Protein AF-A0A7S2GVF8-F1 (afdb_monomer)

pLDDT: mean 85.44, std 7.78, range [49.47, 94.19]

Radius of gyration: 16.22 Å; Cα contacts (8 Å, |Δi|>4): 71; chains: 1; bounding box: 41×21×50 Å

Organism: NCBI:txid156173

Structure (mmCIF, N/CA/C/O backbone):
data_AF-A0A7S2GVF8-F1
#
_entry.id   AF-A0A7S2GVF8-F1
#
loop_
_atom_site.group_PDB
_atom_site.id
_atom_site.type_symbol
_atom_site.label_atom_id
_atom_site.label_alt_id
_atom_site.label_comp_id
_atom_site.label_asym_id
_atom_site.label_entity_id
_atom_site.label_seq_id
_atom_site.pdbx_PDB_ins_code
_atom_site.Cartn_x
_atom_site.Cartn_y
_atom_site.Cartn_z
_atom_site.occupancy
_atom_site.B_iso_or_equiv
_atom_site.auth_seq_id
_atom_site.auth_comp_id
_atom_site.auth_asym_id
_atom_site.auth_atom_id
_atom_site.pdbx_PDB_model_num
ATOM 1 N N . MET A 1 1 ? -3.731 -0.244 25.179 1.00 49.47 1 MET A N 1
ATOM 2 C CA . MET A 1 1 ? -4.083 0.469 23.940 1.00 49.47 1 MET A CA 1
ATOM 3 C C . MET A 1 1 ? -2.825 0.480 23.097 1.00 49.47 1 MET A C 1
ATOM 5 O O . MET A 1 1 ? -1.828 0.995 23.591 1.00 49.47 1 MET A O 1
ATOM 9 N N . PRO A 1 2 ? -2.791 -0.210 21.948 1.00 59.44 2 PRO A N 1
ATOM 10 C CA . PRO A 1 2 ? -1.659 -0.108 21.040 1.00 59.44 2 PRO A CA 1
ATOM 11 C C . PRO A 1 2 ? -1.582 1.343 20.585 1.00 59.44 2 PRO A C 1
ATOM 13 O O . PRO A 1 2 ? -2.516 1.872 19.985 1.00 59.44 2 PRO A O 1
ATOM 16 N N . ASP A 1 3 ? -0.501 2.011 20.957 1.00 74.81 3 ASP A N 1
ATOM 17 C CA . ASP A 1 3 ? -0.275 3.393 20.593 1.00 74.81 3 ASP A CA 1
ATOM 18 C C . ASP A 1 3 ? -0.103 3.478 19.075 1.00 74.81 3 ASP A C 1
ATOM 20 O O . ASP A 1 3 ? 0.492 2.604 18.446 1.00 74.81 3 ASP A O 1
ATOM 24 N N . VAL A 1 4 ? -0.618 4.542 18.464 1.00 75.94 4 VAL A N 1
ATOM 25 C CA . VAL A 1 4 ? -0.442 4.821 17.029 1.00 75.94 4 VAL A CA 1
ATOM 26 C C . VAL A 1 4 ? 1.044 4.755 16.624 1.00 75.94 4 VAL A C 1
ATOM 28 O O . VAL A 1 4 ? 1.368 4.354 15.505 1.00 75.94 4 VAL A O 1
ATOM 31 N N . GLY A 1 5 ? 1.952 5.056 17.560 1.00 81.06 5 GLY A N 1
ATOM 32 C CA . GLY A 1 5 ? 3.393 4.871 17.409 1.00 81.06 5 GLY A CA 1
ATOM 33 C C . GLY A 1 5 ? 3.790 3.429 17.086 1.00 81.06 5 GLY A C 1
ATOM 34 O O . GLY A 1 5 ? 4.534 3.217 16.134 1.00 81.06 5 GLY A O 1
ATOM 35 N N . SER A 1 6 ? 3.249 2.431 17.784 1.00 82.44 6 SER A N 1
ATOM 36 C CA . SER A 1 6 ? 3.494 1.005 17.525 1.00 82.44 6 SER A CA 1
ATOM 37 C C . SER A 1 6 ? 3.066 0.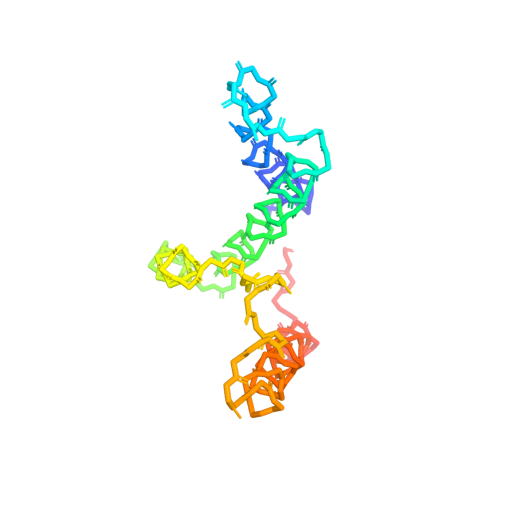559 16.119 1.00 82.44 6 SER A C 1
ATOM 39 O O . SER A 1 6 ? 3.757 -0.245 15.485 1.00 82.44 6 SER A O 1
ATOM 41 N N . VAL A 1 7 ? 1.982 1.125 15.577 1.00 84.56 7 VAL A N 1
ATOM 42 C CA . VAL A 1 7 ? 1.518 0.855 14.204 1.00 84.56 7 VAL A CA 1
ATOM 43 C C . VAL A 1 7 ? 2.525 1.382 13.184 1.00 84.56 7 VAL A C 1
ATOM 45 O O . VAL A 1 7 ? 2.929 0.652 12.281 1.00 84.56 7 VAL A O 1
ATOM 48 N N . PHE A 1 8 ? 2.982 2.624 13.347 1.00 85.38 8 PHE A N 1
ATOM 49 C CA . PHE A 1 8 ? 3.969 3.213 12.442 1.00 85.38 8 PHE A CA 1
ATOM 50 C C . PHE A 1 8 ? 5.364 2.599 12.604 1.00 85.38 8 PHE A C 1
ATOM 52 O O . PHE A 1 8 ? 6.048 2.372 11.609 1.00 85.38 8 PHE A O 1
ATOM 59 N N . ALA A 1 9 ? 5.780 2.276 13.829 1.00 87.38 9 ALA A N 1
ATOM 60 C CA . ALA A 1 9 ? 7.071 1.657 14.106 1.00 87.38 9 ALA A CA 1
ATOM 61 C C . ALA A 1 9 ? 7.157 0.240 13.523 1.00 87.38 9 ALA A C 1
ATOM 63 O O . ALA A 1 9 ? 8.132 -0.084 12.847 1.00 87.38 9 ALA A O 1
ATOM 64 N N . SER A 1 10 ? 6.124 -0.587 13.723 1.00 88.00 10 SER A N 1
ATOM 65 C CA . SER A 1 10 ? 6.066 -1.936 13.138 1.00 88.00 10 SER A CA 1
ATOM 66 C C . SER A 1 10 ? 6.085 -1.895 11.609 1.00 88.00 10 SER A C 1
ATOM 68 O O . SER A 1 10 ? 6.859 -2.621 10.986 1.00 88.00 10 SER A O 1
ATOM 70 N N . ALA A 1 11 ? 5.309 -0.990 11.005 1.00 88.94 11 ALA A N 1
ATOM 71 C CA . ALA A 1 11 ? 5.308 -0.746 9.567 1.00 88.94 11 ALA A CA 1
ATOM 72 C C . ALA A 1 11 ? 6.695 -0.339 9.039 1.00 88.94 11 ALA A C 1
ATOM 74 O O . ALA A 1 11 ? 7.171 -0.887 8.046 1.00 88.94 11 ALA A O 1
ATOM 75 N N . PHE A 1 12 ? 7.363 0.586 9.728 1.00 88.94 12 PHE A N 1
ATOM 76 C CA . PHE A 1 12 ? 8.683 1.082 9.350 1.00 88.94 12 PHE A CA 1
ATOM 77 C C . PHE A 1 12 ? 9.766 0.002 9.442 1.00 88.94 12 PHE A C 1
ATOM 79 O O . PHE A 1 12 ? 10.535 -0.178 8.499 1.00 88.94 12 PHE A O 1
ATOM 86 N N . VAL A 1 13 ? 9.810 -0.755 10.543 1.00 90.19 13 VAL A N 1
ATOM 87 C CA . VAL A 1 13 ? 10.777 -1.851 10.727 1.00 90.19 13 VAL A CA 1
ATOM 88 C C . VAL A 1 13 ? 10.565 -2.945 9.678 1.00 90.19 13 VAL A C 1
ATOM 90 O O . VAL A 1 13 ? 11.534 -3.453 9.113 1.00 90.19 13 VAL A O 1
ATOM 93 N N . PHE A 1 14 ? 9.310 -3.267 9.360 1.00 88.62 14 PHE A N 1
ATOM 94 C CA . PHE A 1 14 ? 8.983 -4.223 8.304 1.00 88.62 14 PHE A CA 1
ATOM 95 C C . PHE A 1 14 ? 9.460 -3.750 6.920 1.00 88.62 14 PHE A C 1
ATOM 97 O O . PHE A 1 14 ? 10.018 -4.532 6.149 1.00 88.62 14 PHE A O 1
ATOM 104 N N . GLY A 1 15 ? 9.319 -2.456 6.622 1.00 87.56 15 GLY A N 1
ATOM 105 C CA . GLY A 1 15 ? 9.890 -1.855 5.419 1.00 87.56 15 GLY A CA 1
ATOM 106 C C . GLY A 1 15 ? 11.417 -1.925 5.393 1.00 87.56 15 GLY A C 1
ATOM 107 O O . GLY A 1 15 ? 12.000 -2.353 4.396 1.00 87.56 15 GLY A O 1
ATOM 108 N N . LEU A 1 16 ? 12.077 -1.558 6.498 1.00 91.44 16 LEU A N 1
ATOM 109 C CA . LEU A 1 16 ? 13.541 -1.553 6.614 1.00 91.44 16 LEU A CA 1
ATOM 110 C C . LEU A 1 16 ? 14.162 -2.920 6.334 1.00 91.44 16 LEU A C 1
ATOM 112 O O . LEU A 1 16 ? 15.249 -2.984 5.761 1.00 91.44 16 LEU A O 1
ATOM 116 N N . ALA A 1 17 ? 13.459 -4.005 6.666 1.00 89.88 17 ALA A N 1
ATOM 117 C CA . ALA A 1 17 ? 13.906 -5.358 6.366 1.00 89.88 17 ALA A CA 1
ATOM 118 C C . ALA A 1 17 ? 14.197 -5.574 4.873 1.00 89.88 17 ALA A C 1
ATOM 120 O O . ALA A 1 17 ? 15.005 -6.431 4.554 1.00 89.88 17 ALA A O 1
ATOM 121 N N . HIS A 1 18 ? 13.614 -4.786 3.963 1.00 87.75 18 HIS A N 1
ATOM 122 C CA . HIS A 1 18 ? 13.802 -4.899 2.512 1.00 87.75 18 HIS A CA 1
ATOM 123 C C . HIS A 1 18 ? 14.894 -3.976 1.955 1.00 87.75 18 HIS A C 1
ATOM 125 O O . HIS A 1 18 ? 15.252 -4.079 0.783 1.00 87.75 18 HIS A O 1
ATOM 131 N N . VAL A 1 19 ? 15.466 -3.092 2.778 1.00 89.19 19 VAL A N 1
ATOM 132 C CA . VAL A 1 19 ? 16.554 -2.193 2.357 1.00 89.19 19 VAL A CA 1
ATOM 133 C C . VAL A 1 19 ? 17.829 -2.975 2.024 1.00 89.19 19 VAL A C 1
ATOM 135 O O . VAL A 1 19 ? 18.648 -2.493 1.245 1.00 89.19 19 VAL A O 1
ATOM 138 N N . HIS A 1 20 ? 17.970 -4.210 2.524 1.00 89.12 20 HIS A N 1
ATOM 139 C CA . HIS A 1 20 ? 19.089 -5.088 2.171 1.00 89.12 20 HIS A CA 1
ATOM 140 C C . HIS A 1 20 ? 19.211 -5.338 0.658 1.00 89.12 20 HIS A C 1
ATOM 142 O O . HIS A 1 20 ? 20.321 -5.562 0.187 1.00 89.12 20 HIS A O 1
ATOM 148 N N . HIS A 1 21 ? 18.126 -5.199 -0.117 1.00 86.88 21 HIS A N 1
ATOM 149 C CA . HIS A 1 21 ? 18.169 -5.288 -1.580 1.00 86.88 21 HIS A CA 1
ATOM 150 C C . HIS A 1 21 ? 19.050 -4.216 -2.241 1.00 86.88 21 HIS A C 1
ATOM 152 O O . HIS A 1 21 ? 19.399 -4.363 -3.407 1.00 86.88 21 HIS A O 1
ATOM 158 N N . LEU A 1 22 ? 19.465 -3.160 -1.525 1.00 86.88 22 LEU A N 1
ATOM 159 C CA . LEU A 1 22 ? 20.508 -2.242 -2.008 1.00 86.88 22 LEU A CA 1
ATOM 160 C C . LEU A 1 22 ? 21.860 -2.937 -2.217 1.00 86.88 22 LEU A C 1
ATOM 162 O O . LEU A 1 22 ? 22.670 -2.452 -3.003 1.00 86.88 22 LEU A O 1
ATOM 166 N N . PHE A 1 23 ? 22.113 -4.036 -1.504 1.00 87.75 23 PHE A N 1
ATOM 167 C CA . PHE A 1 23 ? 23.344 -4.818 -1.617 1.00 87.75 23 PHE A CA 1
ATOM 168 C C . PHE A 1 23 ? 23.243 -5.935 -2.663 1.00 87.75 23 PHE A C 1
ATOM 170 O O . PHE A 1 23 ? 24.264 -6.511 -3.037 1.00 87.75 23 PHE A O 1
ATOM 177 N N . ASP A 1 24 ? 22.039 -6.214 -3.167 1.00 87.25 24 ASP A N 1
ATOM 178 C CA . ASP A 1 24 ? 21.818 -7.216 -4.202 1.00 87.25 24 ASP A CA 1
ATOM 179 C C . ASP A 1 24 ? 22.132 -6.632 -5.586 1.00 87.25 24 ASP A C 1
ATOM 181 O O . ASP A 1 24 ? 21.640 -5.569 -5.980 1.00 87.25 24 ASP A O 1
ATOM 185 N N . ALA A 1 25 ? 22.933 -7.353 -6.372 1.00 76.50 25 ALA A N 1
ATOM 186 C CA . ALA A 1 25 ? 23.243 -6.949 -7.737 1.00 76.50 25 ALA A CA 1
ATOM 187 C C . ALA A 1 25 ? 21.966 -6.933 -8.600 1.00 76.50 25 ALA A C 1
ATOM 189 O O . ALA A 1 25 ? 21.332 -7.966 -8.806 1.00 76.50 25 ALA A O 1
ATOM 190 N N . GLY A 1 26 ? 21.609 -5.764 -9.142 1.00 78.69 26 GLY A N 1
ATOM 191 C CA . GLY A 1 26 ? 20.509 -5.611 -10.105 1.00 78.69 26 GLY A CA 1
ATOM 192 C C . GLY A 1 26 ? 19.322 -4.765 -9.637 1.00 78.69 26 GLY A C 1
ATOM 193 O O . GLY A 1 26 ? 18.466 -4.442 -10.462 1.00 78.69 26 GLY A O 1
ATOM 194 N N . TYR A 1 27 ? 19.280 -4.339 -8.372 1.00 84.12 27 TYR A N 1
ATOM 195 C CA . TYR A 1 27 ? 18.262 -3.402 -7.889 1.00 84.12 27 TYR A CA 1
ATOM 196 C C . TYR A 1 27 ? 18.764 -1.957 -7.922 1.00 84.12 27 TYR A C 1
ATOM 198 O O . TYR A 1 27 ? 19.856 -1.637 -7.461 1.00 84.12 27 TYR A O 1
ATOM 206 N N . SER A 1 28 ? 17.947 -1.052 -8.466 1.00 88.00 28 SER A N 1
ATOM 207 C CA . SER A 1 28 ? 18.208 0.386 -8.369 1.00 88.00 28 SER A CA 1
ATOM 208 C C . SER A 1 28 ? 17.743 0.926 -7.015 1.00 88.00 28 SER A C 1
ATOM 210 O O . SER A 1 28 ? 16.791 0.412 -6.427 1.00 88.00 28 SER A O 1
ATOM 212 N N . TRP A 1 29 ? 18.345 2.023 -6.547 1.00 87.19 29 TRP A N 1
ATOM 213 C CA . TRP A 1 29 ? 17.893 2.713 -5.330 1.00 87.19 29 TRP A CA 1
ATOM 214 C C . TRP A 1 29 ? 16.408 3.115 -5.401 1.00 87.19 29 TRP A C 1
ATOM 216 O O . TRP A 1 29 ? 15.713 3.085 -4.390 1.00 87.19 29 TRP A O 1
ATOM 226 N N . VAL A 1 30 ? 15.902 3.422 -6.604 1.00 88.75 30 VAL A N 1
ATOM 227 C CA . VAL A 1 30 ? 14.480 3.709 -6.852 1.00 88.75 30 VAL A CA 1
ATOM 228 C C . VAL A 1 30 ? 13.625 2.469 -6.609 1.00 88.75 30 VAL A C 1
ATOM 230 O O . VAL A 1 30 ? 12.597 2.561 -5.946 1.00 88.75 30 VAL A O 1
ATOM 233 N N . ALA A 1 31 ? 14.040 1.308 -7.122 1.00 86.69 31 ALA A N 1
ATOM 234 C CA . ALA A 1 31 ? 13.315 0.058 -6.917 1.00 86.69 31 ALA A CA 1
ATOM 235 C C . ALA A 1 31 ? 13.255 -0.309 -5.428 1.00 86.69 31 ALA A C 1
ATOM 237 O O . ALA A 1 31 ? 12.192 -0.683 -4.938 1.00 86.69 31 ALA A O 1
ATOM 238 N N . VAL A 1 32 ? 14.357 -0.123 -4.694 1.00 89.00 32 VAL A N 1
ATOM 239 C CA . VAL A 1 32 ? 14.379 -0.370 -3.247 1.00 89.00 32 VAL A CA 1
ATOM 240 C C . VAL A 1 32 ? 13.522 0.640 -2.487 1.00 89.00 32 VAL A C 1
ATOM 242 O O . VAL A 1 32 ? 12.790 0.243 -1.588 1.00 89.00 32 VAL A O 1
ATOM 245 N N . ALA A 1 33 ? 13.533 1.922 -2.865 1.00 89.81 33 ALA A N 1
ATOM 246 C CA . ALA A 1 33 ? 12.655 2.924 -2.261 1.00 89.81 33 ALA A CA 1
ATOM 247 C C . ALA A 1 33 ? 11.170 2.588 -2.480 1.00 89.81 33 ALA A C 1
ATOM 249 O O . ALA A 1 33 ? 10.383 2.629 -1.537 1.00 89.81 33 ALA A O 1
ATOM 250 N N . VAL A 1 34 ? 10.794 2.179 -3.697 1.00 89.38 34 VAL A N 1
ATOM 251 C CA . VAL A 1 34 ? 9.433 1.715 -4.008 1.00 89.38 34 VAL A CA 1
ATOM 252 C C . VAL A 1 34 ? 9.074 0.491 -3.169 1.00 89.38 34 VAL A C 1
ATOM 254 O O . VAL A 1 34 ? 7.998 0.463 -2.575 1.00 89.38 34 VAL A O 1
ATOM 257 N N . GLN A 1 35 ? 9.974 -0.491 -3.073 1.00 88.81 35 GLN A N 1
ATOM 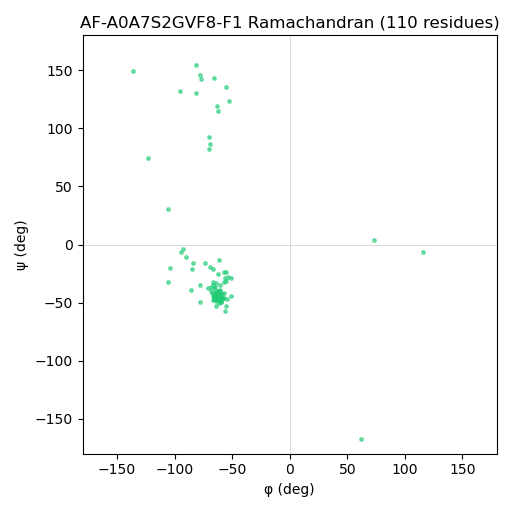258 C CA . GLN A 1 35 ? 9.763 -1.695 -2.272 1.00 88.81 35 GLN A CA 1
ATOM 259 C C . GLN A 1 35 ? 9.599 -1.359 -0.786 1.00 88.81 35 GLN A C 1
ATOM 261 O O . GLN A 1 35 ? 8.678 -1.859 -0.144 1.00 88.81 35 GLN A O 1
ATOM 266 N N . PHE A 1 36 ? 10.445 -0.481 -0.247 1.00 90.62 36 PHE A N 1
ATOM 267 C CA . PHE A 1 36 ? 10.381 -0.004 1.131 1.00 90.62 36 PHE A CA 1
ATOM 268 C C . PHE A 1 36 ? 9.049 0.697 1.423 1.00 90.62 36 PHE A C 1
ATOM 270 O O . PHE A 1 36 ? 8.375 0.364 2.398 1.00 90.62 36 PHE A O 1
ATOM 277 N N . THR A 1 37 ? 8.625 1.636 0.572 1.00 90.00 37 THR A N 1
ATOM 278 C CA . THR A 1 37 ? 7.350 2.345 0.748 1.00 90.00 37 THR A CA 1
ATOM 279 C C . THR A 1 37 ? 6.167 1.386 0.645 1.00 90.00 37 THR A C 1
ATOM 281 O O . THR A 1 37 ? 5.279 1.417 1.495 1.00 90.00 37 THR A O 1
ATOM 284 N N . TYR A 1 38 ? 6.165 0.506 -0.358 1.00 87.81 38 TYR A N 1
ATOM 285 C CA . TYR A 1 38 ? 5.103 -0.475 -0.568 1.00 87.81 38 TYR A CA 1
ATOM 286 C C . TYR A 1 38 ? 4.956 -1.424 0.628 1.00 87.81 38 TYR A C 1
ATOM 288 O O . TYR A 1 38 ? 3.858 -1.593 1.160 1.00 87.81 38 TYR A O 1
ATOM 296 N N . THR A 1 39 ? 6.066 -1.992 1.100 1.00 89.31 39 THR A N 1
ATOM 297 C CA . THR A 1 39 ? 6.068 -2.915 2.243 1.00 89.31 39 THR A CA 1
ATOM 298 C C . THR A 1 39 ? 5.725 -2.210 3.551 1.00 89.31 39 THR A C 1
ATOM 300 O O . THR A 1 39 ? 4.964 -2.763 4.341 1.00 89.31 39 THR A O 1
ATOM 303 N N . SER A 1 40 ? 6.165 -0.964 3.754 1.00 90.81 40 SER A N 1
ATOM 304 C CA . SER A 1 40 ? 5.778 -0.161 4.925 1.00 90.81 40 SER A CA 1
ATOM 305 C C . SER A 1 40 ? 4.269 0.098 4.968 1.00 90.81 40 SER A C 1
ATOM 307 O O . SER A 1 40 ? 3.631 -0.125 5.996 1.00 90.81 40 SER A O 1
ATOM 309 N N . LEU A 1 41 ? 3.662 0.511 3.847 1.00 89.12 41 LEU A N 1
ATOM 310 C CA . LEU A 1 41 ? 2.208 0.705 3.755 1.00 89.12 41 LEU A CA 1
ATOM 311 C C . LEU A 1 41 ? 1.445 -0.598 4.018 1.00 89.12 41 LEU A C 1
ATOM 313 O O . LEU A 1 41 ? 0.441 -0.600 4.731 1.00 89.12 41 LEU A O 1
ATOM 317 N N . PHE A 1 42 ? 1.948 -1.712 3.488 1.00 88.38 42 PHE A N 1
ATOM 318 C CA . P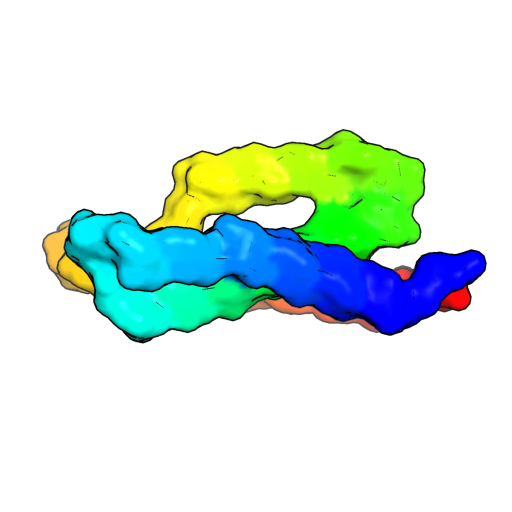HE A 1 42 ? 1.382 -3.031 3.738 1.00 88.38 42 PHE A CA 1
ATOM 319 C C . PHE A 1 42 ? 1.469 -3.433 5.226 1.00 88.38 42 PHE A C 1
ATOM 321 O O . PHE A 1 42 ? 0.508 -3.965 5.789 1.00 88.38 42 PHE A O 1
ATOM 328 N N . GLY A 1 43 ? 2.591 -3.135 5.887 1.00 89.19 43 GLY A N 1
ATOM 329 C CA . GLY A 1 43 ? 2.774 -3.349 7.322 1.00 89.19 43 GLY A CA 1
ATOM 330 C C . GLY A 1 43 ? 1.788 -2.531 8.158 1.00 89.19 43 GLY A C 1
ATOM 331 O O . GLY A 1 43 ? 1.129 -3.079 9.039 1.00 89.19 43 GLY A O 1
ATOM 332 N N . ALA A 1 44 ? 1.598 -1.252 7.820 1.00 89.44 44 ALA A N 1
ATOM 333 C CA . ALA A 1 44 ? 0.619 -0.394 8.488 1.00 89.44 44 ALA A CA 1
ATOM 334 C C . ALA A 1 44 ? -0.814 -0.934 8.339 1.00 89.44 44 ALA A C 1
ATOM 336 O O . ALA A 1 44 ? -1.561 -0.987 9.317 1.00 89.44 44 ALA A O 1
ATOM 337 N N . TYR A 1 45 ? -1.185 -1.400 7.141 1.00 89.12 45 TYR A N 1
ATOM 338 C CA . TYR A 1 45 ? -2.488 -2.024 6.900 1.00 89.12 45 TYR A CA 1
ATOM 339 C C . TYR A 1 45 ? -2.666 -3.349 7.657 1.00 89.12 45 TYR A C 1
ATOM 341 O O . TYR A 1 45 ? -3.743 -3.621 8.182 1.00 89.12 45 TYR A O 1
ATOM 349 N N . SER A 1 46 ? -1.614 -4.160 7.768 1.00 89.69 46 SER A N 1
ATOM 350 C CA . SER A 1 46 ? -1.648 -5.414 8.532 1.00 89.69 46 SER A CA 1
ATOM 351 C C . SER A 1 46 ? -1.850 -5.163 10.025 1.00 89.69 46 SER A C 1
ATOM 353 O O . SER A 1 46 ? -2.695 -5.806 10.650 1.00 89.69 46 SER A O 1
ATOM 355 N N . SER A 1 47 ? -1.135 -4.184 10.585 1.00 89.00 47 SER A N 1
ATOM 356 C CA . SER A 1 47 ? -1.337 -3.730 11.961 1.00 89.00 47 SER A CA 1
ATOM 357 C C . SER A 1 47 ? -2.757 -3.196 12.154 1.00 89.00 47 SER A C 1
ATOM 359 O O . SER A 1 47 ? -3.428 -3.591 13.102 1.00 89.00 47 SER A O 1
ATOM 361 N N . TYR A 1 48 ? -3.274 -2.393 11.219 1.00 86.88 48 TYR A N 1
ATOM 362 C CA . TYR A 1 48 ? -4.675 -1.969 11.230 1.00 86.88 48 TYR A CA 1
ATOM 363 C C . TYR A 1 48 ? -5.634 -3.168 11.257 1.00 86.88 48 TYR A C 1
ATOM 365 O O . TYR A 1 48 ? -6.448 -3.264 12.168 1.00 86.88 48 TYR A O 1
ATOM 373 N N . LEU A 1 49 ? -5.512 -4.134 10.342 1.00 88.44 49 LEU A N 1
ATOM 374 C CA . LEU A 1 49 ? -6.372 -5.322 10.319 1.00 88.44 49 LEU A CA 1
ATOM 375 C C . LEU A 1 49 ? -6.321 -6.116 11.626 1.00 88.44 49 LEU A C 1
ATOM 377 O O . LEU A 1 49 ? -7.364 -6.559 12.108 1.00 88.44 49 LEU A O 1
ATOM 381 N N . PHE A 1 50 ? -5.135 -6.285 12.210 1.00 88.62 50 PHE A N 1
ATOM 382 C CA . PHE A 1 50 ? -4.985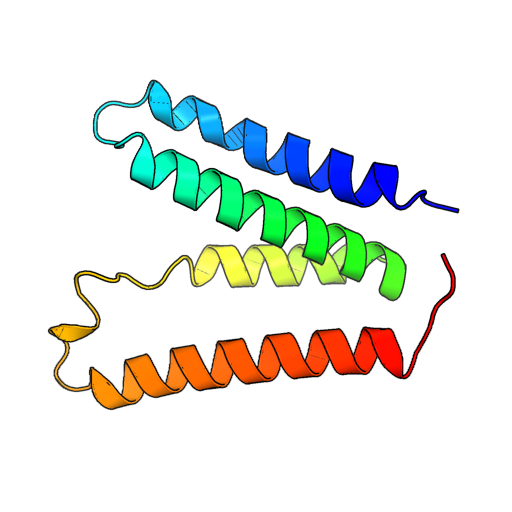 -6.952 13.499 1.00 88.62 50 PHE A CA 1
ATOM 383 C C . PHE A 1 50 ? -5.757 -6.220 14.601 1.00 88.62 50 PHE A C 1
ATOM 385 O O . PHE A 1 50 ? -6.538 -6.841 15.317 1.00 88.62 50 PHE A O 1
ATOM 392 N N . LEU A 1 51 ? -5.603 -4.898 14.688 1.00 86.56 51 LEU A N 1
ATOM 393 C CA . LEU A 1 51 ? -6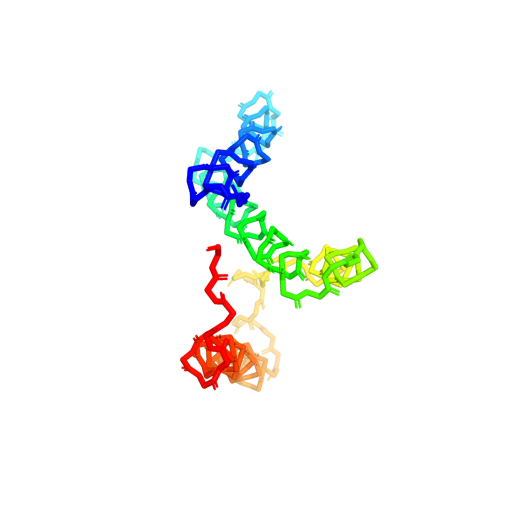.286 -4.073 15.685 1.00 86.56 51 LEU A CA 1
ATOM 394 C C . LEU A 1 51 ? -7.803 -4.033 15.484 1.00 86.56 51 LEU A C 1
ATOM 396 O O . LEU A 1 51 ? -8.550 -3.968 16.455 1.00 86.56 51 LEU A O 1
ATOM 400 N N . ARG A 1 52 ? -8.268 -4.111 14.235 1.00 83.81 52 ARG A N 1
ATOM 401 C CA . ARG A 1 52 ? -9.696 -4.097 13.891 1.00 83.81 52 ARG A CA 1
ATOM 402 C C . ARG A 1 52 ? -10.391 -5.429 14.131 1.00 83.81 52 ARG A C 1
ATOM 404 O O . ARG A 1 52 ? -11.567 -5.441 14.477 1.00 83.81 52 ARG A O 1
ATOM 411 N N . THR A 1 53 ? -9.693 -6.539 13.907 1.00 87.31 53 THR A N 1
ATOM 412 C CA . THR A 1 53 ? -10.292 -7.884 13.942 1.00 87.31 53 THR A CA 1
ATOM 413 C C . THR A 1 53 ? -9.957 -8.670 15.207 1.00 87.31 53 THR A C 1
ATOM 415 O O . THR A 1 53 ? -10.659 -9.622 15.534 1.00 87.31 53 THR A O 1
ATOM 418 N N . GLY A 1 54 ? -8.893 -8.297 15.924 1.00 87.00 54 GLY A N 1
ATOM 419 C CA . GLY A 1 54 ? -8.424 -8.983 17.129 1.00 87.00 54 GLY A CA 1
ATOM 420 C C . GLY A 1 54 ? -7.743 -10.332 16.873 1.00 87.00 54 GLY A C 1
ATOM 421 O O . GLY A 1 54 ? -7.382 -11.016 17.827 1.00 87.00 54 GLY A O 1
ATOM 422 N N . HIS A 1 55 ? -7.549 -10.738 15.614 1.00 88.19 55 HIS A N 1
ATOM 423 C CA . HIS A 1 55 ? -6.956 -12.029 15.267 1.00 88.19 55 HIS A CA 1
ATOM 424 C C . HIS A 1 55 ? -5.916 -11.926 14.145 1.00 88.19 55 HIS A C 1
ATOM 426 O O . HIS A 1 55 ? -6.031 -11.119 13.223 1.00 88.19 55 HIS A O 1
ATOM 432 N N . LEU A 1 56 ? -4.920 -12.814 14.177 1.00 90.38 56 LEU A N 1
ATOM 433 C CA . LEU A 1 56 ? -3.812 -12.836 13.212 1.00 90.38 56 LEU A CA 1
ATOM 434 C C . LEU A 1 56 ? -4.207 -13.349 11.818 1.00 90.38 56 LEU A C 1
ATOM 436 O O . LEU A 1 56 ? -3.486 -13.121 10.852 1.00 90.38 56 LEU A O 1
ATOM 440 N N . ILE A 1 57 ? -5.356 -14.014 11.683 1.00 92.69 57 ILE A N 1
ATOM 441 C CA . ILE A 1 57 ? -5.777 -14.617 10.410 1.00 92.69 57 ILE A CA 1
ATOM 442 C C . ILE A 1 57 ? -6.027 -13.543 9.338 1.00 92.69 57 ILE A C 1
ATOM 444 O O . ILE A 1 57 ? -5.574 -13.697 8.207 1.00 92.69 57 ILE A O 1
ATOM 448 N N . ALA A 1 58 ? -6.686 -12.431 9.687 1.00 89.19 58 ALA A N 1
ATOM 449 C CA . ALA A 1 58 ? -6.945 -11.330 8.752 1.00 89.19 58 ALA A CA 1
ATOM 450 C C . ALA A 1 58 ? -5.668 -10.753 8.107 1.00 89.19 58 ALA A C 1
ATOM 452 O O . ALA A 1 58 ? -5.583 -10.766 6.876 1.00 89.19 58 ALA A O 1
ATOM 453 N N . PRO A 1 59 ? -4.666 -10.275 8.874 1.00 90.12 59 PRO A N 1
ATOM 454 C CA . PRO A 1 59 ? -3.435 -9.761 8.279 1.00 90.12 59 PRO A CA 1
ATOM 455 C C . PRO A 1 59 ? -2.638 -10.837 7.526 1.00 90.12 59 PRO A C 1
ATOM 457 O O . PRO A 1 59 ? -2.060 -10.529 6.488 1.00 90.12 59 PRO A O 1
ATOM 460 N N . LEU A 1 60 ? -2.648 -12.104 7.965 1.00 90.75 60 LEU A N 1
ATOM 461 C CA . LEU A 1 60 ? -1.965 -13.200 7.256 1.00 90.75 60 LEU A CA 1
ATOM 462 C C . LEU A 1 60 ? -2.557 -13.475 5.867 1.00 90.75 60 LEU A C 1
ATOM 464 O O . LEU A 1 60 ? -1.814 -13.670 4.901 1.00 90.75 60 LEU A O 1
ATOM 468 N N . LEU A 1 61 ? -3.887 -13.477 5.754 1.00 91.00 61 LEU A N 1
ATOM 469 C CA . LEU A 1 61 ? -4.572 -13.649 4.473 1.00 91.00 61 LEU A CA 1
ATOM 470 C C . LEU A 1 61 ? -4.324 -12.454 3.551 1.00 91.00 61 LEU A C 1
ATOM 472 O O . LEU A 1 61 ? -3.996 -12.650 2.381 1.00 91.00 61 LEU A O 1
ATOM 476 N N . ALA A 1 62 ? -4.406 -11.232 4.085 1.00 88.38 62 ALA A N 1
ATOM 477 C CA . ALA A 1 62 ? -4.078 -10.024 3.334 1.00 88.38 62 ALA A CA 1
ATOM 478 C C . ALA A 1 62 ? -2.627 -10.052 2.824 1.00 88.38 62 ALA A C 1
ATOM 480 O O . ALA A 1 62 ? -2.383 -9.748 1.660 1.00 88.38 62 ALA A O 1
ATOM 481 N N . HIS A 1 63 ? -1.676 -10.489 3.655 1.00 86.06 63 HIS A N 1
ATOM 482 C CA . HIS A 1 63 ? -0.265 -10.601 3.279 1.00 86.06 63 HIS A CA 1
ATOM 483 C C . HIS A 1 63 ? -0.035 -11.624 2.182 1.00 86.06 63 HIS A C 1
ATOM 485 O O . HIS A 1 63 ? 0.591 -11.317 1.169 1.00 86.06 63 HIS A O 1
ATOM 491 N N . SER A 1 64 ? -0.596 -12.817 2.350 1.00 87.62 64 SER A N 1
ATOM 492 C CA . SER A 1 64 ? -0.472 -13.891 1.368 1.00 87.62 64 SER A CA 1
ATOM 493 C C . SER A 1 64 ? -1.077 -13.482 0.022 1.00 87.62 64 SER A C 1
ATOM 495 O O . SER A 1 64 ? -0.472 -13.708 -1.027 1.00 87.62 64 SER A O 1
ATOM 497 N N . PHE A 1 65 ? -2.231 -12.807 0.044 1.00 87.00 65 PHE A N 1
ATOM 498 C CA . PHE A 1 65 ? -2.856 -12.267 -1.158 1.00 87.00 65 PHE A CA 1
ATOM 499 C C . PHE A 1 65 ? -1.989 -11.188 -1.818 1.00 87.00 65 PHE A C 1
ATOM 501 O O . PHE A 1 65 ? -1.656 -11.318 -2.995 1.00 87.00 65 PHE A O 1
ATOM 508 N N . CYS A 1 66 ? -1.558 -10.160 -1.083 1.00 83.81 66 CYS A N 1
ATOM 509 C CA . CYS A 1 66 ? -0.725 -9.091 -1.637 1.00 83.81 66 CYS A CA 1
ATOM 510 C C . CYS A 1 66 ? 0.605 -9.612 -2.192 1.00 83.81 66 CYS A C 1
ATOM 512 O O . CYS A 1 66 ? 1.011 -9.182 -3.267 1.00 83.81 66 CYS A O 1
ATOM 514 N N . ASN A 1 67 ? 1.240 -10.580 -1.527 1.00 85.75 67 ASN A N 1
ATOM 515 C CA . ASN A 1 67 ? 2.463 -11.210 -2.021 1.00 85.75 67 ASN A CA 1
ATOM 516 C C . ASN A 1 67 ? 2.225 -12.003 -3.319 1.00 85.75 67 ASN A C 1
ATOM 518 O O . ASN A 1 67 ? 3.062 -11.983 -4.215 1.00 85.75 67 ASN A O 1
ATOM 522 N N . SER A 1 68 ? 1.065 -12.657 -3.454 1.00 83.19 68 SER A N 1
ATOM 523 C CA . SER A 1 68 ? 0.705 -13.373 -4.688 1.00 83.19 68 SER A CA 1
ATOM 524 C C . SER A 1 68 ? 0.483 -12.441 -5.883 1.00 83.19 68 SER A C 1
ATOM 526 O O . SER A 1 68 ? 0.788 -12.814 -7.013 1.00 83.19 68 SER A O 1
ATOM 528 N N . GLN A 1 69 ? -0.056 -11.241 -5.643 1.00 82.94 69 GLN A N 1
ATOM 529 C CA . GLN A 1 69 ? -0.350 -10.273 -6.701 1.00 82.94 69 GLN A CA 1
ATOM 530 C C . GLN A 1 69 ? 0.864 -9.399 -7.038 1.00 82.94 69 GLN A C 1
ATOM 532 O O . GLN A 1 69 ? 1.109 -9.107 -8.208 1.00 82.94 69 GLN A O 1
ATOM 537 N N . GLY A 1 70 ? 1.628 -8.992 -6.022 1.00 81.56 70 GLY A N 1
ATOM 538 C CA . GLY A 1 70 ? 2.765 -8.088 -6.155 1.00 81.56 70 GLY A CA 1
ATOM 539 C C . GLY A 1 70 ? 2.389 -6.702 -6.689 1.00 81.56 70 GLY A C 1
ATOM 540 O O . GLY A 1 70 ? 1.221 -6.308 -6.753 1.00 81.56 70 GLY A O 1
ATOM 541 N N . LEU A 1 71 ? 3.410 -5.934 -7.074 1.00 80.88 71 LEU A N 1
ATOM 542 C CA . LEU A 1 71 ? 3.212 -4.674 -7.785 1.00 80.88 71 LEU A CA 1
ATOM 543 C C . LEU A 1 71 ? 2.892 -4.934 -9.267 1.00 80.88 71 LEU A C 1
ATOM 545 O O . LEU A 1 71 ? 3.458 -5.854 -9.868 1.00 80.88 71 LEU A O 1
ATOM 549 N N . PRO A 1 72 ? 2.047 -4.094 -9.898 1.00 79.94 72 PRO A N 1
ATOM 550 C CA . PRO A 1 72 ? 1.831 -4.168 -11.332 1.00 79.94 72 PRO A CA 1
ATOM 551 C 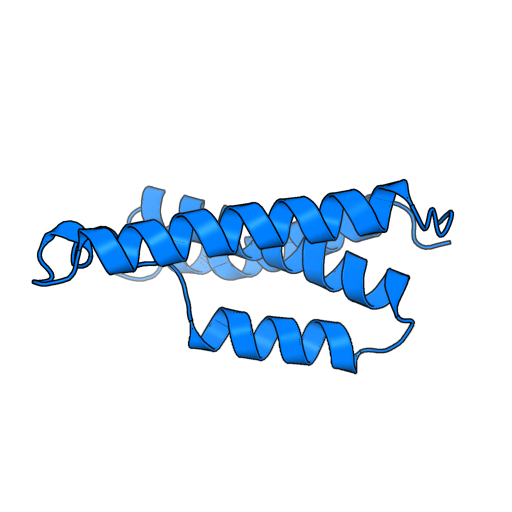C . PRO A 1 72 ? 3.166 -4.061 -12.067 1.00 79.94 72 PRO A C 1
ATOM 553 O O . PRO A 1 72 ? 3.981 -3.183 -11.784 1.00 79.94 72 PRO A O 1
ATOM 556 N N . ALA A 1 73 ? 3.377 -4.911 -13.071 1.00 80.69 73 ALA A N 1
ATOM 557 C CA . ALA A 1 73 ? 4.531 -4.791 -13.949 1.00 80.69 73 ALA A CA 1
ATOM 558 C C . ALA A 1 73 ? 4.381 -3.543 -14.840 1.00 80.69 73 ALA A C 1
ATOM 560 O O . ALA A 1 73 ? 3.966 -3.645 -15.996 1.00 80.69 73 ALA A O 1
ATOM 561 N N . PHE A 1 74 ? 4.722 -2.362 -14.314 1.00 76.12 74 PHE A N 1
ATOM 562 C CA . PHE A 1 74 ? 4.501 -1.059 -14.955 1.00 76.12 74 PHE A CA 1
ATOM 563 C C . PHE A 1 74 ? 5.073 -0.969 -16.383 1.00 76.12 74 PHE A C 1
ATOM 565 O O . PHE A 1 74 ? 4.515 -0.276 -17.226 1.00 76.12 74 PHE A O 1
ATOM 572 N N . GLY A 1 75 ? 6.131 -1.727 -16.702 1.00 77.31 75 GLY A N 1
ATOM 573 C CA . GLY A 1 75 ? 6.699 -1.806 -18.057 1.00 77.31 75 GLY A CA 1
ATOM 574 C C . GLY A 1 75 ? 6.023 -2.801 -19.018 1.00 77.31 75 GLY A C 1
ATOM 575 O O . GLY A 1 75 ? 6.254 -2.733 -20.228 1.00 77.31 75 GLY A O 1
ATOM 576 N N . ARG A 1 76 ? 5.21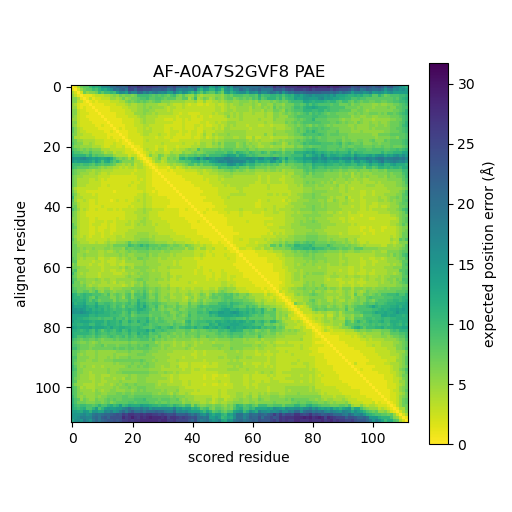3 -3.742 -18.516 1.00 77.06 76 ARG A N 1
ATOM 577 C CA . ARG A 1 76 ? 4.523 -4.776 -19.318 1.00 77.06 76 ARG A CA 1
ATOM 578 C C . ARG A 1 76 ? 3.030 -4.501 -19.477 1.00 77.06 76 ARG A C 1
ATOM 580 O O . ARG A 1 76 ? 2.483 -4.804 -20.532 1.00 77.06 76 ARG A O 1
ATOM 587 N N . VAL A 1 77 ? 2.392 -3.883 -18.480 1.00 81.69 77 VAL A N 1
ATOM 588 C CA . VAL A 1 77 ? 0.955 -3.552 -18.496 1.00 81.69 77 VAL A CA 1
ATOM 589 C C . VAL A 1 77 ? 0.552 -2.730 -19.735 1.00 81.69 77 VAL A C 1
ATOM 591 O O . VAL A 1 77 ? -0.392 -3.140 -20.407 1.00 81.69 77 VAL A O 1
ATOM 594 N N . PRO A 1 78 ? 1.271 -1.656 -20.133 1.00 81.88 78 PRO A N 1
ATOM 595 C CA . PRO A 1 78 ? 0.884 -0.844 -21.293 1.00 81.88 78 PRO A CA 1
ATOM 596 C C . PRO A 1 78 ? 1.038 -1.558 -22.642 1.00 81.88 78 PRO A C 1
ATOM 598 O O . PRO A 1 78 ? 0.448 -1.136 -23.630 1.00 81.88 78 PRO A O 1
ATOM 601 N N . ARG A 1 79 ? 1.847 -2.623 -22.695 1.00 84.81 79 ARG A N 1
ATOM 602 C CA . ARG A 1 79 ? 2.133 -3.395 -23.916 1.00 84.81 79 ARG A CA 1
ATOM 603 C C . ARG A 1 79 ? 1.192 -4.588 -24.098 1.00 84.81 79 ARG A C 1
ATOM 605 O O . ARG A 1 79 ? 1.288 -5.293 -25.096 1.00 84.81 79 ARG A O 1
ATOM 612 N N . HIS A 1 80 ? 0.310 -4.838 -23.133 1.00 87.69 80 HIS A N 1
ATOM 613 C CA . HIS A 1 80 ? -0.634 -5.945 -23.182 1.00 87.69 80 HIS A CA 1
ATOM 614 C C . HIS A 1 80 ? -1.804 -5.621 -24.134 1.00 87.69 80 HIS A C 1
ATOM 616 O O . HIS A 1 80 ? -2.297 -4.492 -24.112 1.00 87.69 80 HIS A O 1
ATOM 622 N N . PRO A 1 81 ? -2.332 -6.586 -24.914 1.00 87.19 81 PRO A N 1
ATOM 623 C CA . PRO A 1 81 ? -3.481 -6.355 -25.804 1.00 87.19 81 PRO A CA 1
ATOM 624 C C . PRO A 1 81 ? -4.717 -5.805 -25.073 1.00 87.19 81 PRO A C 1
ATOM 626 O O . PRO A 1 81 ? -5.489 -5.034 -25.632 1.00 87.19 81 PRO A O 1
ATOM 629 N N . HIS A 1 82 ? -4.858 -6.134 -23.787 1.00 88.88 82 HIS A N 1
ATOM 630 C CA . HIS A 1 82 ? -5.929 -5.650 -22.909 1.00 88.88 82 HIS A CA 1
ATOM 631 C C . HIS A 1 82 ? -5.446 -4.590 -21.903 1.00 88.88 82 HIS A C 1
ATOM 633 O O . HIS A 1 82 ? -5.966 -4.520 -20.790 1.00 88.88 82 HIS A O 1
ATOM 639 N N . ALA A 1 83 ? -4.435 -3.785 -22.253 1.00 87.75 83 ALA A N 1
ATOM 640 C CA . ALA A 1 83 ? -3.823 -2.799 -21.355 1.00 87.75 83 ALA A CA 1
ATOM 641 C C . ALA A 1 83 ? -4.855 -1.881 -20.684 1.00 87.75 83 ALA A C 1
ATOM 643 O O . ALA A 1 83 ? -4.801 -1.687 -19.476 1.00 87.75 83 ALA A O 1
ATOM 644 N N . ARG A 1 84 ? -5.841 -1.375 -21.440 1.00 87.56 84 ARG A N 1
ATOM 645 C CA . ARG A 1 84 ? -6.897 -0.498 -20.902 1.00 87.56 84 ARG A CA 1
ATOM 646 C C . ARG A 1 84 ? -7.726 -1.189 -19.824 1.00 87.56 84 ARG A C 1
ATOM 648 O O . ARG A 1 84 ? -7.941 -0.608 -18.768 1.00 87.56 84 ARG A O 1
ATOM 655 N N . THR A 1 85 ? -8.153 -2.424 -20.075 1.00 89.56 85 THR A N 1
ATOM 656 C CA . THR A 1 85 ? -8.937 -3.215 -19.120 1.00 89.56 85 THR A CA 1
ATOM 657 C C . THR A 1 85 ? -8.121 -3.533 -17.872 1.00 89.56 85 THR A C 1
ATOM 659 O O . THR A 1 85 ? -8.621 -3.390 -16.761 1.00 89.56 85 THR A O 1
ATOM 662 N N . LEU A 1 86 ? -6.848 -3.902 -18.040 1.00 89.25 86 LEU A N 1
ATOM 663 C CA . LEU A 1 86 ? -5.950 -4.208 -16.929 1.00 89.25 86 LEU A CA 1
ATOM 664 C C . LEU A 1 86 ? -5.660 -2.963 -16.076 1.00 89.25 86 LEU A C 1
ATOM 666 O O . LEU A 1 86 ? -5.761 -3.013 -14.854 1.00 89.25 86 LEU A O 1
ATOM 670 N N . SER A 1 87 ? -5.366 -1.826 -16.707 1.00 88.50 87 SER A N 1
ATOM 671 C CA . SER A 1 87 ? -5.184 -0.545 -16.019 1.00 88.50 87 SER A CA 1
ATOM 672 C C . SER A 1 87 ? -6.459 -0.093 -15.309 1.00 88.50 87 SER A C 1
ATOM 674 O O . SER A 1 87 ? -6.383 0.333 -14.160 1.00 88.50 87 SER A O 1
ATOM 676 N N . ALA A 1 88 ? -7.626 -0.228 -15.945 1.00 90.62 88 ALA A N 1
ATOM 677 C CA . ALA A 1 88 ? -8.906 0.078 -15.314 1.00 90.62 88 ALA A CA 1
ATOM 678 C C . ALA A 1 88 ? -9.151 -0.810 -14.087 1.00 90.62 88 ALA A C 1
ATOM 680 O O . ALA A 1 88 ? -9.530 -0.294 -13.042 1.00 90.62 88 ALA A O 1
ATOM 681 N N . ALA A 1 89 ? -8.864 -2.112 -14.172 1.00 90.06 89 ALA A N 1
ATOM 682 C CA . ALA A 1 89 ? -8.988 -3.029 -13.042 1.00 90.06 89 ALA A CA 1
ATOM 683 C C . ALA A 1 89 ? -8.069 -2.640 -11.869 1.00 90.06 89 ALA A C 1
ATOM 685 O O . ALA A 1 89 ? -8.520 -2.646 -10.726 1.00 90.06 89 ALA A O 1
ATOM 686 N N . PHE A 1 90 ? -6.821 -2.231 -12.134 1.00 89.38 90 PHE A N 1
ATOM 687 C CA . PHE A 1 90 ? -5.920 -1.726 -11.090 1.00 89.38 90 PHE A CA 1
ATOM 688 C C . PHE A 1 90 ? -6.434 -0.436 -10.442 1.00 89.38 90 PHE A C 1
ATOM 690 O O . PHE A 1 90 ? -6.424 -0.325 -9.218 1.00 89.38 90 PHE A O 1
ATOM 697 N N . VAL A 1 91 ? -6.895 0.529 -11.245 1.00 91.06 91 VAL A N 1
ATOM 698 C CA . VAL A 1 91 ? -7.403 1.816 -10.742 1.00 91.06 91 VAL A CA 1
ATOM 699 C C . VAL A 1 91 ? -8.677 1.619 -9.928 1.00 91.06 91 VAL A C 1
ATOM 701 O O . VAL A 1 91 ? -8.777 2.139 -8.820 1.00 91.06 91 VAL A O 1
ATOM 704 N N . VAL A 1 92 ? -9.631 0.841 -10.446 1.00 94.19 92 VAL A N 1
ATOM 705 C CA . VAL A 1 92 ? -10.877 0.522 -9.742 1.00 94.19 92 VAL A CA 1
ATOM 706 C C . VAL A 1 92 ? -10.572 -0.254 -8.466 1.00 94.19 92 VAL A C 1
ATOM 708 O O . VAL A 1 92 ? -11.043 0.140 -7.409 1.00 94.19 92 VAL A O 1
ATOM 711 N N . GLY A 1 93 ? -9.730 -1.289 -8.526 1.00 90.69 93 GLY A N 1
ATOM 712 C CA . GLY A 1 93 ? -9.354 -2.081 -7.354 1.00 90.69 93 GLY A CA 1
ATOM 713 C C . GLY A 1 93 ? -8.702 -1.242 -6.253 1.00 90.69 93 GLY A C 1
ATOM 714 O O . GLY A 1 93 ? -9.117 -1.319 -5.098 1.00 90.69 93 GLY A O 1
ATOM 715 N N . LEU A 1 94 ? -7.734 -0.390 -6.605 1.00 90.06 94 LEU A N 1
ATOM 716 C CA . LEU A 1 94 ? -7.084 0.512 -5.651 1.00 90.06 94 LEU A CA 1
ATOM 717 C C . LEU A 1 94 ? -8.067 1.546 -5.086 1.00 90.06 94 LEU A C 1
ATOM 719 O O . LEU A 1 94 ? -8.092 1.772 -3.877 1.00 90.06 94 LEU A O 1
ATOM 723 N N . GLY A 1 95 ? -8.897 2.148 -5.941 1.00 93.75 95 GLY A N 1
ATOM 724 C CA . GLY A 1 95 ? -9.908 3.121 -5.530 1.00 93.75 95 GLY A CA 1
ATOM 725 C C . GLY A 1 95 ? -10.937 2.515 -4.577 1.00 93.75 95 GLY A C 1
ATOM 726 O O . GLY A 1 95 ? -11.204 3.081 -3.519 1.00 93.75 95 GLY A O 1
ATOM 727 N N . SER A 1 96 ? -11.462 1.333 -4.903 1.00 92.56 96 SER A N 1
ATOM 728 C CA . SER A 1 96 ? -12.377 0.583 -4.042 1.00 92.56 96 SER A CA 1
ATOM 729 C C . SER A 1 96 ? -11.723 0.195 -2.719 1.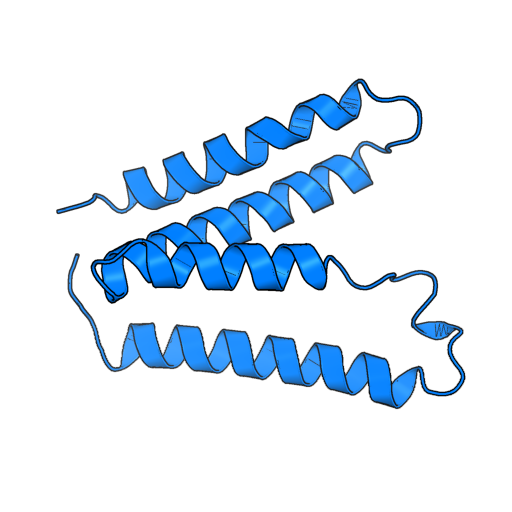00 92.56 96 SER A C 1
ATOM 731 O O . SER A 1 96 ? -12.354 0.335 -1.678 1.00 92.56 96 SER A O 1
ATOM 733 N N . PHE A 1 97 ? -10.461 -0.239 -2.726 1.00 90.56 97 PHE A N 1
ATOM 734 C CA . PHE A 1 97 ? -9.733 -0.568 -1.501 1.00 90.56 97 PHE A CA 1
ATOM 735 C C . PHE A 1 97 ? -9.585 0.647 -0.576 1.00 90.56 97 PHE A C 1
ATOM 737 O O . PHE A 1 97 ? -9.952 0.573 0.596 1.00 90.56 97 PHE A O 1
ATOM 744 N N . ILE A 1 98 ? -9.112 1.781 -1.106 1.00 91.25 98 ILE A N 1
ATOM 745 C CA . ILE A 1 98 ? -8.959 3.026 -0.336 1.00 91.25 98 ILE A CA 1
ATOM 746 C C . ILE A 1 98 ? -10.312 3.479 0.211 1.00 91.25 98 ILE A C 1
ATOM 748 O O . ILE A 1 98 ? -10.419 3.824 1.389 1.00 91.25 98 ILE A O 1
ATOM 752 N N . LEU A 1 99 ? -11.358 3.442 -0.616 1.00 93.25 99 LEU A N 1
ATOM 753 C CA . LEU A 1 99 ? -12.705 3.800 -0.196 1.00 93.25 99 LEU A CA 1
ATOM 754 C C . LEU A 1 99 ? -13.185 2.894 0.943 1.00 93.25 99 LEU A C 1
ATOM 756 O O . LEU A 1 99 ? -13.627 3.392 1.966 1.00 93.25 99 LEU A O 1
ATOM 760 N N . LEU A 1 100 ? -13.059 1.574 0.820 1.00 90.62 100 LEU A N 1
ATOM 761 C CA . LEU A 1 100 ? -13.532 0.648 1.852 1.00 90.62 100 LEU A CA 1
ATOM 762 C C . LEU A 1 100 ? -12.767 0.800 3.172 1.00 90.62 100 LEU A C 1
ATOM 764 O O . LEU A 1 100 ? -13.391 0.805 4.230 1.00 90.62 100 LEU A O 1
ATOM 768 N N . VAL A 1 101 ? -11.444 0.979 3.124 1.00 88.56 101 VAL A N 1
ATOM 769 C CA . VAL A 1 101 ? -10.626 1.206 4.328 1.00 88.56 101 VAL A CA 1
ATOM 770 C C . VAL A 1 101 ? -10.987 2.530 5.002 1.00 88.56 101 VAL A C 1
ATOM 772 O O . VAL A 1 101 ? -11.140 2.581 6.221 1.00 88.56 101 VAL A O 1
ATOM 775 N N . THR A 1 102 ? -11.159 3.601 4.226 1.00 87.75 102 THR A N 1
ATOM 776 C CA . THR A 1 102 ? -11.545 4.912 4.772 1.00 87.75 102 THR A CA 1
ATOM 777 C C . THR A 1 102 ? -12.962 4.898 5.338 1.00 87.75 102 THR A C 1
ATOM 779 O O . THR A 1 102 ? -13.178 5.414 6.431 1.00 87.75 102 THR A O 1
ATOM 782 N N . LEU A 1 103 ? -13.912 4.250 4.660 1.00 89.06 103 LEU A N 1
ATOM 783 C CA . LEU A 1 103 ? -15.266 4.056 5.173 1.00 89.06 103 LEU A CA 1
ATOM 784 C C . LEU A 1 103 ? -15.255 3.250 6.477 1.00 89.06 103 LEU A C 1
ATOM 786 O O . LEU A 1 103 ? -15.891 3.668 7.439 1.00 89.06 103 LEU A O 1
ATOM 790 N N . ASP A 1 104 ? -14.515 2.142 6.559 1.00 86.94 104 ASP A N 1
ATOM 791 C CA . ASP A 1 104 ? -14.425 1.360 7.799 1.00 86.94 104 ASP A CA 1
ATOM 792 C C . ASP A 1 104 ? -13.817 2.190 8.944 1.00 86.94 104 ASP A C 1
ATOM 794 O O . ASP A 1 104 ? -14.344 2.201 10.061 1.00 86.94 104 ASP A O 1
ATOM 798 N N . ALA A 1 105 ? -12.759 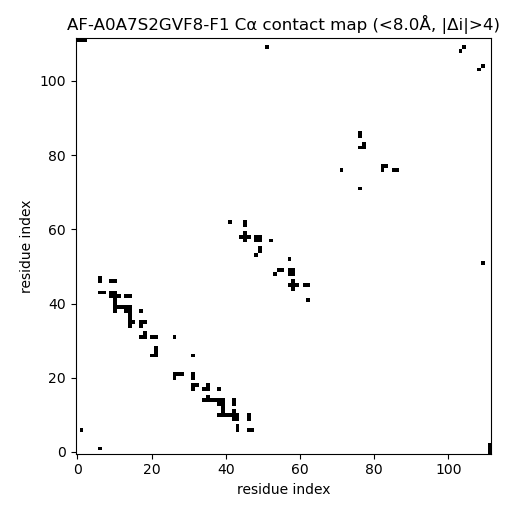2.955 8.660 1.00 82.12 105 ALA A N 1
ATOM 799 C CA . ALA A 1 105 ? -12.139 3.854 9.629 1.00 82.12 105 ALA A CA 1
ATOM 800 C C . ALA A 1 105 ? -13.097 4.952 10.134 1.00 82.12 105 ALA A C 1
ATOM 802 O O . ALA A 1 105 ? -13.095 5.246 11.327 1.00 82.12 105 ALA A O 1
ATOM 803 N N . ILE A 1 106 ? -13.930 5.525 9.257 1.00 84.44 106 ILE A N 1
ATOM 804 C CA . ILE A 1 106 ? -14.877 6.601 9.598 1.00 84.44 106 ILE A CA 1
ATOM 805 C C . ILE A 1 106 ? -16.119 6.063 10.321 1.00 84.44 106 ILE A C 1
ATOM 807 O O . ILE A 1 106 ? -16.513 6.605 11.351 1.00 84.44 106 ILE A O 1
ATOM 811 N N . TYR A 1 107 ? -16.762 5.022 9.785 1.00 83.56 107 TYR A N 1
ATOM 812 C CA . TYR A 1 107 ? -18.082 4.565 10.247 1.00 83.56 107 TYR A CA 1
ATOM 813 C C . TYR A 1 107 ? -18.028 3.618 11.437 1.00 83.56 107 TYR A C 1
ATOM 815 O O . TYR A 1 107 ? -19.013 3.469 12.160 1.00 83.56 107 TYR A O 1
ATOM 823 N N . ARG A 1 108 ? -16.891 2.966 11.657 1.00 77.12 108 ARG A N 1
ATOM 824 C CA . ARG A 1 108 ? -16.659 2.139 12.834 1.00 77.12 108 ARG A CA 1
ATOM 825 C C . ARG A 1 108 ? -15.423 2.668 13.536 1.00 77.12 108 ARG A C 1
ATOM 827 O O . ARG A 1 108 ? -14.373 2.048 13.424 1.00 77.12 108 ARG A O 1
ATOM 834 N N . PRO A 1 109 ? -15.487 3.806 14.239 1.00 67.44 109 PRO A N 1
ATOM 835 C CA . PRO A 1 109 ? -14.368 4.252 15.049 1.00 67.44 109 PRO A CA 1
ATOM 836 C C . PRO A 1 109 ? -14.234 3.292 16.239 1.00 67.44 109 PRO A C 1
ATOM 838 O O . PRO A 1 109 ? -14.817 3.491 17.300 1.00 67.44 109 PRO A O 1
ATOM 841 N N . ALA A 1 110 ? -13.504 2.193 16.049 1.00 63.38 110 ALA A N 1
ATOM 842 C CA . ALA A 1 110 ? -12.924 1.452 17.152 1.00 63.38 110 ALA A CA 1
ATOM 843 C C . ALA A 1 110 ? -11.822 2.361 17.691 1.00 63.38 110 ALA A C 1
ATOM 845 O O . ALA A 1 110 ? -10.734 2.425 17.122 1.00 63.38 110 ALA A O 1
ATOM 846 N N . TRP A 1 111 ? -12.167 3.180 18.681 1.00 56.81 111 TRP A N 1
ATOM 847 C CA . TRP A 1 111 ? -11.197 3.992 19.398 1.00 56.81 111 TRP A CA 1
ATOM 848 C C . TRP A 1 111 ? -10.077 3.063 19.886 1.00 56.81 111 TRP A C 1
ATOM 850 O O . TRP A 1 111 ? -10.365 2.039 20.511 1.00 56.81 111 TRP A O 1
ATOM 860 N N . PHE A 1 112 ? -8.839 3.383 19.499 1.00 52.00 112 PHE A N 1
ATOM 861 C CA . PHE A 1 112 ? -7.624 2.709 19.965 1.00 52.00 112 PHE A CA 1
ATOM 862 C C . PHE A 1 112 ? -7.501 2.764 21.491 1.00 52.00 112 PHE A C 1
ATOM 864 O O . PHE A 1 112 ? -7.926 3.789 22.073 1.00 52.00 112 PHE A O 1
#

Secondary structure (DSSP, 8-state):
---HHHHHHHHHHHHHTTGGGGGSTT--HHHHHHHHHHHHHHHHHHHHHHHHHSSTHHHHHHHHHHHHH-S--TTTGGGSTTHHHHHHHHHHHHHHHHHHHHHHHHHS----

Sequence (112 aa):
MPDVGSVFASAFVFGLAHVHHLFDAGYSWVAVAVQFTYTSLFGAYSSYLFLRTGHLIAPLLAHSFCNSQGLPAFGRVPRHPHARTLSAAFVVGLGSFILLVTLDAIYRPAWF

InterPro domains:
  IPR003675 CAAX prenyl protease 2/Lysostaphin resistance protein A-like domain [PF02517] (5-68)
  IPR039731 CAAX prenyl protease 2, eukaryotes [PTHR13046] (6-102)

Mean predicted aligned error: 6.09 Å

Solvent-accessible surface area (backbone atoms only — not comparable to full-atom values): 6288 Å² total; per-residue (Å²): 116,79,50,72,62,56,39,54,50,52,6,46,55,57,11,56,68,50,53,61,46,70,77,43,92,87,55,50,74,65,56,38,50,52,48,25,54,52,42,19,53,50,33,35,51,31,47,48,39,28,72,74,68,75,39,69,63,59,27,52,52,53,47,55,51,49,66,73,65,57,75,78,58,76,88,52,48,78,75,39,98,55,24,68,62,54,52,48,50,52,52,50,51,52,51,50,49,53,50,52,54,51,48,48,55,66,79,52,68,74,77,105

Foldseek 3Di:
DCDPCNLQVQLQVQLVVQLCCVVPPPDDPVNSVVSSVVSSVLSSVLVVQCLVPVDNPRSVVSVVVCVVVDDPPVVCLCVDPCSVVVVVCVVVVVVVVVVVVVCCCPVPVPPD